Protein AF-A0A392VSK2-F1 (afdb_monomer_lite)

InterPro domains:
  IPR010547 Plant specific mitochondrial import receptor subunit TOM20 [PTHR32409] (5-64)
  IPR011990 Tetratricopeptide-like helical domain superfamily [G3DSA:1.25.40.10] (2-64)
  IPR011990 Tetratricopeptide-like helical domain superfamily [SSF48452] (6-62)

Sequence (64 aa):
SLETLFSDAISKLEEALTVNPNKHDALWCLGNALTSQAFLNPDPDEAKVYFDKAAVYFQQAVDE

Secondary structure (DSSP, 8-state):
-HHHHHHHHHHHHHHHHHH-TT-HHHHHHHHHHHHHHHHH-S-HHHHHHHHHHHHHHHHHHH--

pLDDT: mean 94.28, std 5.3, range [61.88, 98.25]

Organism: NCBI:txid97028

Foldseek 3Di:
DLVVVLVVLLVVLVVVCVVPVQPLVSLQSQLVSLQVVLVVDPDVVVSVVSNVSSVVSNVSSVVD

Structure (mmCIF, N/CA/C/O backbone):
data_AF-A0A392VSK2-F1
#
_entry.id   AF-A0A392VSK2-F1
#
loop_
_atom_site.group_PDB
_atom_site.id
_atom_site.type_symbol
_atom_site.label_atom_id
_atom_site.label_alt_id
_atom_site.label_comp_id
_atom_site.label_asym_id
_atom_site.label_entity_id
_atom_site.label_seq_id
_atom_site.pdbx_PDB_ins_code
_atom_site.Cartn_x
_atom_site.Cartn_y
_atom_site.Cartn_z
_atom_site.occupancy
_atom_site.B_iso_or_equiv
_atom_site.auth_seq_id
_atom_site.auth_comp_id
_atom_site.auth_asym_id
_atom_site.auth_atom_id
_atom_site.pdbx_PDB_model_num
ATOM 1 N N . SER A 1 1 ? 17.618 3.989 -0.394 1.00 83.44 1 SER A N 1
ATOM 2 C CA . SER A 1 1 ? 17.147 4.004 -1.798 1.00 83.44 1 SER A CA 1
ATOM 3 C C . SER A 1 1 ? 15.679 4.418 -1.811 1.00 83.44 1 SER A C 1
ATOM 5 O O . SER A 1 1 ? 15.125 4.628 -0.735 1.00 83.44 1 SER A O 1
ATOM 7 N N . LEU A 1 2 ? 15.042 4.567 -2.981 1.00 82.81 2 LEU A N 1
ATOM 8 C CA . LEU A 1 2 ? 13.584 4.764 -3.048 1.00 82.81 2 LEU A CA 1
ATOM 9 C C . LEU A 1 2 ? 12.837 3.605 -2.367 1.00 82.81 2 LEU A C 1
ATOM 11 O O . LEU A 1 2 ? 11.883 3.841 -1.641 1.00 82.81 2 LEU A O 1
ATOM 15 N N . GLU A 1 3 ? 13.348 2.381 -2.492 1.00 82.31 3 GLU A N 1
ATOM 16 C CA . GLU A 1 3 ? 12.817 1.198 -1.800 1.00 82.31 3 GLU A CA 1
ATOM 17 C C . GLU A 1 3 ? 12.800 1.369 -0.276 1.00 82.31 3 GLU A C 1
ATOM 19 O O . GLU A 1 3 ? 11.783 1.104 0.356 1.00 82.31 3 GLU A O 1
ATOM 24 N N . THR A 1 4 ? 13.892 1.868 0.322 1.00 87.94 4 THR A N 1
ATOM 25 C CA . THR A 1 4 ? 13.952 2.133 1.771 1.00 87.94 4 THR A CA 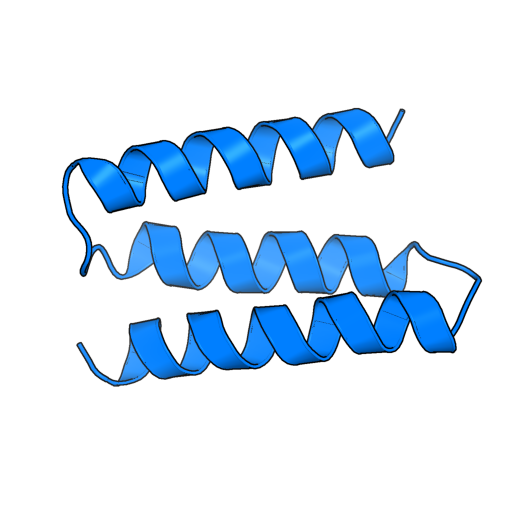1
ATOM 26 C C . THR A 1 4 ? 12.915 3.172 2.192 1.00 87.94 4 THR A C 1
ATOM 28 O O . THR A 1 4 ? 12.262 3.004 3.213 1.00 87.94 4 THR A O 1
ATOM 31 N N . LEU A 1 5 ? 12.723 4.224 1.388 1.00 91.12 5 LEU A N 1
ATOM 32 C CA . LEU A 1 5 ? 11.746 5.273 1.684 1.00 91.12 5 LEU A CA 1
ATOM 33 C C . LEU A 1 5 ? 10.313 4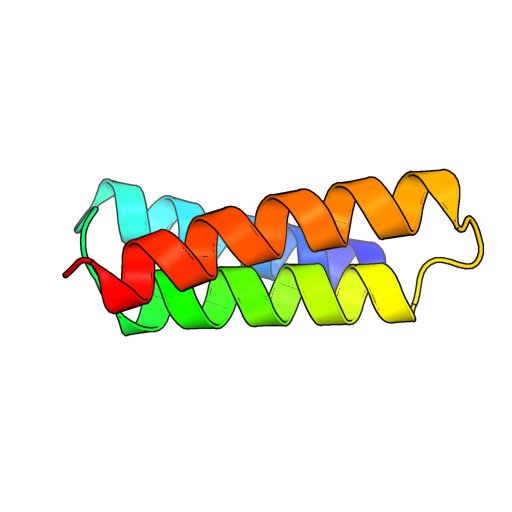.722 1.704 1.00 91.12 5 LEU A C 1
ATOM 35 O O . LEU A 1 5 ? 9.563 5.027 2.629 1.00 91.12 5 LEU A O 1
ATOM 39 N N . PHE A 1 6 ? 9.937 3.913 0.707 1.00 90.69 6 PHE A N 1
ATOM 40 C CA . PHE A 1 6 ? 8.604 3.307 0.666 1.00 90.69 6 PHE A CA 1
ATOM 41 C C . PHE A 1 6 ? 8.418 2.268 1.767 1.00 90.69 6 PHE A C 1
ATOM 43 O O . PHE A 1 6 ? 7.386 2.287 2.429 1.00 90.69 6 PHE A O 1
ATOM 50 N N . SER A 1 7 ? 9.424 1.429 2.026 1.00 91.38 7 SER A N 1
ATOM 51 C CA . SER A 1 7 ? 9.380 0.452 3.118 1.00 91.38 7 SER A CA 1
ATOM 52 C C . SER A 1 7 ? 9.177 1.126 4.478 1.00 91.38 7 SER A C 1
ATOM 54 O O . SER A 1 7 ? 8.319 0.701 5.249 1.00 91.38 7 SER A O 1
ATOM 56 N N . ASP A 1 8 ? 9.912 2.204 4.764 1.00 94.81 8 ASP A N 1
ATOM 57 C CA . ASP A 1 8 ? 9.787 2.947 6.022 1.00 94.81 8 ASP A CA 1
ATOM 58 C C . ASP A 1 8 ? 8.423 3.642 6.144 1.00 94.81 8 ASP A C 1
ATOM 60 O O . ASP A 1 8 ? 7.839 3.694 7.229 1.00 94.81 8 ASP A O 1
ATOM 64 N N . ALA A 1 9 ? 7.912 4.200 5.039 1.00 94.50 9 ALA A N 1
ATOM 65 C CA . ALA A 1 9 ? 6.600 4.838 5.005 1.00 94.50 9 ALA A CA 1
ATOM 66 C C . ALA A 1 9 ? 5.476 3.821 5.248 1.00 94.50 9 ALA A C 1
ATOM 68 O O . ALA A 1 9 ? 4.614 4.066 6.089 1.00 94.50 9 ALA A O 1
ATOM 69 N N . ILE A 1 10 ? 5.519 2.675 4.562 1.00 94.88 10 ILE A N 1
ATOM 70 C CA . ILE A 1 10 ? 4.558 1.578 4.728 1.00 94.88 10 ILE A CA 1
ATOM 71 C C . ILE A 1 10 ? 4.584 1.081 6.176 1.00 94.88 10 ILE A C 1
ATOM 73 O O . ILE A 1 10 ? 3.539 1.081 6.818 1.00 94.88 10 ILE A O 1
ATOM 77 N N . SER A 1 11 ? 5.767 0.791 6.734 1.00 96.25 11 SER A N 1
ATOM 78 C CA . SER A 1 11 ? 5.909 0.312 8.119 1.00 96.25 11 SER A CA 1
ATOM 79 C C . SER A 1 11 ? 5.276 1.268 9.136 1.00 96.25 11 SER A C 1
ATOM 81 O O . SER A 1 11 ? 4.524 0.845 10.010 1.00 96.25 11 SER A O 1
ATOM 83 N N . LYS A 1 12 ? 5.526 2.579 9.020 1.00 96.19 12 LYS A N 1
ATOM 84 C CA . LYS A 1 12 ? 4.958 3.578 9.945 1.00 96.19 12 LYS A CA 1
ATOM 85 C C . LYS A 1 12 ? 3.445 3.727 9.811 1.00 96.19 12 LYS A C 1
ATOM 87 O O . LYS A 1 12 ? 2.765 4.037 10.789 1.00 96.19 12 LYS A O 1
ATOM 92 N N . LEU A 1 13 ? 2.910 3.557 8.605 1.00 96.62 13 LEU A N 1
ATOM 93 C CA . LEU A 1 13 ? 1.470 3.606 8.379 1.00 96.62 13 LEU A CA 1
ATOM 94 C C . LEU A 1 13 ? 0.785 2.337 8.900 1.00 96.62 13 LEU A C 1
ATOM 96 O O . LEU A 1 13 ? -0.267 2.441 9.523 1.00 96.62 13 LEU A O 1
ATOM 100 N N . GLU A 1 14 ? 1.401 1.166 8.733 1.00 95.31 14 GLU A N 1
ATOM 101 C CA . GLU A 1 14 ? 0.939 -0.086 9.344 1.00 95.31 14 GLU A CA 1
ATOM 102 C C . GLU A 1 14 ? 0.947 0.004 10.879 1.00 95.31 14 GLU A C 1
ATOM 104 O O . GLU A 1 14 ? -0.032 -0.369 11.524 1.00 95.31 14 GLU A O 1
ATOM 109 N N . GLU A 1 15 ? 1.986 0.597 11.477 1.00 96.31 15 GLU A N 1
ATOM 110 C CA . GLU A 1 15 ? 2.007 0.913 12.912 1.00 96.31 15 GLU A CA 1
ATOM 111 C C . GLU A 1 15 ? 0.840 1.830 13.310 1.00 96.31 15 GLU A C 1
ATOM 113 O O . GLU A 1 15 ? 0.182 1.590 14.324 1.00 96.31 15 GLU A O 1
ATOM 118 N N . ALA A 1 16 ? 0.513 2.846 12.506 1.00 95.69 16 ALA A N 1
ATOM 119 C CA . ALA A 1 16 ? -0.634 3.712 12.782 1.00 95.69 16 ALA A CA 1
ATOM 120 C C . ALA A 1 16 ? -1.967 2.939 12.771 1.00 95.69 16 ALA A C 1
ATOM 122 O O . ALA A 1 16 ? -2.834 3.219 13.606 1.00 95.69 16 ALA A O 1
ATOM 123 N N . LEU A 1 17 ? -2.111 1.943 11.891 1.00 94.69 17 LEU A N 1
ATOM 124 C CA . LEU A 1 17 ? -3.276 1.054 11.867 1.00 94.69 17 LEU A CA 1
ATOM 125 C C . LEU A 1 17 ? -3.327 0.108 13.070 1.00 94.69 17 LEU A C 1
ATOM 127 O O . LEU A 1 17 ? -4.410 -0.258 13.510 1.00 94.69 17 LEU A O 1
ATOM 131 N N . THR A 1 18 ? -2.191 -0.251 13.674 1.00 95.94 18 THR A N 1
ATOM 132 C CA . THR A 1 18 ? -2.216 -1.039 14.923 1.00 95.94 18 THR A CA 1
ATOM 133 C C . THR A 1 18 ? -2.837 -0.258 16.089 1.00 95.94 18 THR A C 1
ATOM 135 O O . THR A 1 18 ? -3.411 -0.859 16.995 1.00 95.94 18 THR A O 1
ATOM 138 N N . VAL A 1 19 ? -2.758 1.080 16.054 1.00 96.44 19 VAL A N 1
ATOM 139 C CA . VAL A 1 19 ? -3.350 1.978 17.060 1.00 96.44 19 VAL A CA 1
ATOM 140 C C . VAL A 1 19 ? -4.810 2.300 16.735 1.00 96.44 19 VAL A C 1
ATOM 142 O O . VAL A 1 19 ? -5.656 2.266 17.626 1.00 96.44 19 VAL A O 1
ATOM 145 N N . ASN A 1 20 ? -5.113 2.620 15.474 1.00 93.31 20 ASN A N 1
ATOM 146 C CA . ASN A 1 20 ? -6.480 2.792 14.985 1.00 93.31 20 ASN A CA 1
ATOM 147 C C . ASN A 1 20 ? -6.639 2.056 13.643 1.00 93.31 20 ASN A C 1
ATOM 149 O O . ASN A 1 20 ? -6.293 2.636 12.609 1.00 93.31 20 ASN A O 1
ATOM 153 N N . PRO A 1 21 ? -7.197 0.829 13.652 1.00 92.38 21 PRO A N 1
ATOM 154 C CA . PRO A 1 21 ? -7.315 -0.018 12.461 1.00 92.38 21 PRO A CA 1
ATOM 155 C C . PRO A 1 21 ? -8.107 0.606 11.326 1.00 92.38 21 PRO A C 1
ATOM 157 O O . PRO A 1 21 ? -7.894 0.260 10.169 1.00 92.38 21 PRO A O 1
ATOM 160 N N . ASN A 1 22 ? -9.006 1.520 11.667 1.00 91.25 22 ASN A N 1
ATOM 161 C CA . ASN A 1 22 ? -9.918 2.082 10.703 1.00 91.25 22 ASN A CA 1
ATOM 162 C C . ASN A 1 22 ? -9.391 3.396 10.127 1.00 91.25 22 ASN A C 1
ATOM 164 O O . ASN A 1 22 ? -9.810 3.746 9.047 1.00 91.25 22 ASN A O 1
ATOM 168 N N . LYS A 1 23 ? -8.394 4.062 10.736 1.00 94.19 23 LYS A N 1
ATOM 169 C CA . LYS A 1 2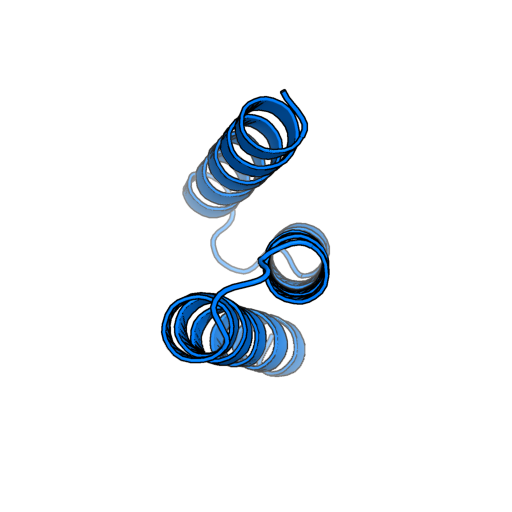3 ? -7.935 5.412 10.354 1.00 94.19 23 LYS A CA 1
ATOM 170 C C . LYS A 1 23 ? -7.850 5.633 8.830 1.00 94.19 23 LYS A C 1
ATOM 172 O O . LYS A 1 23 ? -6.807 5.341 8.234 1.00 94.19 23 LYS A O 1
ATOM 177 N N . HIS A 1 24 ? -8.882 6.264 8.258 1.00 93.56 24 HIS A N 1
ATOM 178 C CA . HIS A 1 24 ? -9.002 6.562 6.828 1.00 93.56 24 HIS A CA 1
ATOM 179 C C . HIS A 1 24 ? -7.701 7.063 6.194 1.00 93.56 24 HIS A C 1
ATOM 181 O O . HIS A 1 24 ? -7.205 6.499 5.221 1.00 93.56 24 HIS A O 1
ATOM 187 N N . ASP A 1 25 ? -7.100 8.099 6.789 1.00 94.75 25 ASP A N 1
ATOM 188 C CA . ASP A 1 25 ? -5.889 8.729 6.260 1.00 94.75 25 ASP A CA 1
ATOM 189 C C . ASP A 1 25 ? -4.718 7.746 6.152 1.00 94.75 25 ASP A C 1
ATOM 191 O O . ASP A 1 25 ? -3.930 7.825 5.210 1.00 94.75 25 ASP A O 1
ATOM 195 N N . ALA A 1 26 ? -4.583 6.818 7.107 1.00 96.44 26 ALA A N 1
ATOM 196 C CA . ALA A 1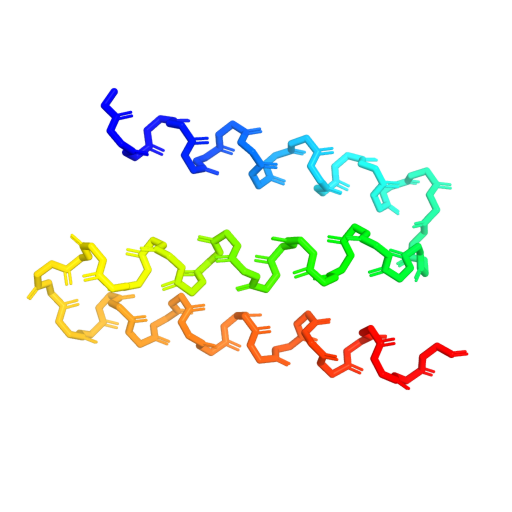 26 ? -3.502 5.838 7.096 1.00 96.44 26 ALA A CA 1
ATOM 197 C C . ALA A 1 26 ? -3.726 4.780 6.008 1.00 96.44 26 ALA A C 1
ATOM 199 O O . ALA A 1 26 ? -2.791 4.472 5.268 1.00 96.44 26 ALA A O 1
ATOM 200 N N . LEU A 1 27 ? -4.965 4.298 5.858 1.00 97.25 27 LEU A N 1
ATOM 201 C CA . LEU A 1 27 ? -5.361 3.373 4.792 1.00 97.25 27 LEU A CA 1
ATOM 202 C C . LEU A 1 27 ? -5.149 4.002 3.404 1.00 97.25 27 LEU A C 1
ATOM 204 O O . LEU A 1 27 ? -4.500 3.412 2.538 1.00 97.25 27 LEU A O 1
ATOM 208 N N . TRP A 1 28 ? -5.595 5.247 3.212 1.00 96.75 28 TRP A N 1
ATOM 209 C CA . TRP A 1 28 ? -5.398 5.985 1.962 1.00 96.75 28 TRP A CA 1
ATOM 210 C C . TRP A 1 28 ? -3.912 6.214 1.648 1.00 96.75 28 TRP A C 1
ATOM 212 O O . TRP A 1 28 ? -3.462 6.016 0.516 1.00 96.75 28 TRP A O 1
ATOM 222 N N . CYS A 1 29 ? -3.114 6.596 2.651 1.00 97.06 29 CYS A N 1
ATOM 223 C CA . CYS A 1 29 ? -1.671 6.769 2.480 1.00 97.06 29 CYS A CA 1
ATOM 224 C C . CYS A 1 29 ? -0.959 5.456 2.122 1.00 97.06 29 CYS A C 1
ATOM 226 O O . CYS A 1 29 ? -0.050 5.485 1.292 1.00 97.06 29 CYS A O 1
ATOM 228 N N . LEU A 1 30 ? -1.373 4.317 2.690 1.00 97.44 30 LEU A N 1
ATOM 229 C CA . LEU A 1 30 ? -0.816 3.001 2.353 1.00 97.44 30 LEU A CA 1
ATOM 230 C C . LEU A 1 30 ? -1.065 2.641 0.893 1.00 97.44 30 LEU A C 1
ATOM 232 O O . LEU A 1 30 ? -0.126 2.268 0.186 1.00 97.44 30 LEU A O 1
ATOM 236 N N . GLY A 1 31 ? -2.299 2.826 0.417 1.00 97.38 31 GLY A N 1
ATOM 237 C CA . GLY A 1 31 ? -2.635 2.615 -0.989 1.00 97.38 31 GLY A CA 1
ATOM 238 C C . GLY A 1 31 ? -1.767 3.463 -1.926 1.00 97.38 31 GLY A C 1
ATOM 239 O O . GLY A 1 31 ? -1.219 2.955 -2.909 1.00 97.38 31 GLY A O 1
ATOM 240 N N . ASN A 1 32 ? -1.549 4.737 -1.589 1.00 97.19 32 ASN A N 1
ATOM 241 C CA . ASN A 1 32 ? -0.707 5.635 -2.385 1.00 97.19 32 ASN A CA 1
ATOM 242 C C . ASN A 1 32 ? 0.782 5.268 -2.349 1.00 97.19 32 ASN A C 1
ATOM 244 O O . ASN A 1 32 ? 1.454 5.338 -3.383 1.00 97.19 32 ASN A O 1
ATOM 248 N N . ALA A 1 33 ? 1.309 4.873 -1.187 1.00 96.56 33 ALA A N 1
ATOM 249 C CA . ALA A 1 33 ? 2.701 4.449 -1.049 1.00 96.56 33 ALA A CA 1
ATOM 250 C C . ALA A 1 33 ? 2.982 3.200 -1.899 1.00 96.56 33 ALA A C 1
ATOM 252 O O . ALA A 1 33 ? 3.935 3.187 -2.678 1.00 96.56 33 ALA A O 1
ATOM 253 N N . LEU A 1 34 ? 2.100 2.198 -1.825 1.00 97.44 34 LEU A N 1
ATOM 254 C CA . LEU A 1 34 ? 2.186 0.971 -2.619 1.00 97.44 34 LEU A CA 1
ATOM 255 C C . LEU A 1 34 ? 2.033 1.242 -4.119 1.00 97.44 34 LEU A C 1
ATOM 257 O O . LEU A 1 34 ? 2.812 0.730 -4.915 1.00 97.44 34 LEU A O 1
ATOM 261 N N . THR A 1 35 ? 1.091 2.103 -4.509 1.00 96.94 35 THR A N 1
ATOM 262 C CA . THR A 1 35 ? 0.912 2.535 -5.906 1.00 96.94 35 THR A CA 1
ATOM 263 C C . THR A 1 35 ? 2.172 3.214 -6.448 1.00 96.94 35 THR A C 1
ATOM 265 O O . THR A 1 35 ? 2.610 2.935 -7.562 1.00 96.94 35 THR A O 1
ATOM 268 N N . SER A 1 36 ? 2.797 4.080 -5.648 1.00 95.56 36 SER A N 1
ATOM 269 C CA . SER A 1 36 ? 4.035 4.767 -6.029 1.00 95.56 36 SER A CA 1
ATOM 270 C C . SER A 1 36 ? 5.202 3.789 -6.172 1.00 95.56 36 SER A C 1
ATOM 272 O O . SER A 1 36 ? 5.973 3.892 -7.124 1.00 95.56 36 SER A O 1
ATOM 274 N N . GLN A 1 37 ? 5.306 2.810 -5.268 1.00 94.69 37 GLN A N 1
ATOM 275 C CA . GLN A 1 37 ? 6.295 1.737 -5.357 1.00 94.69 37 GLN A CA 1
ATOM 276 C C . GLN A 1 37 ? 6.075 0.862 -6.599 1.00 94.69 37 GLN A C 1
ATOM 278 O O . GLN A 1 37 ? 7.043 0.527 -7.277 1.00 94.69 37 GLN A O 1
ATOM 283 N N . ALA A 1 38 ? 4.820 0.560 -6.943 1.00 95.50 38 ALA A N 1
ATOM 284 C CA . ALA A 1 38 ? 4.464 -0.186 -8.147 1.00 95.50 38 ALA A CA 1
ATOM 285 C C . ALA A 1 38 ? 4.921 0.533 -9.425 1.00 95.50 38 ALA A C 1
ATOM 287 O O . ALA A 1 3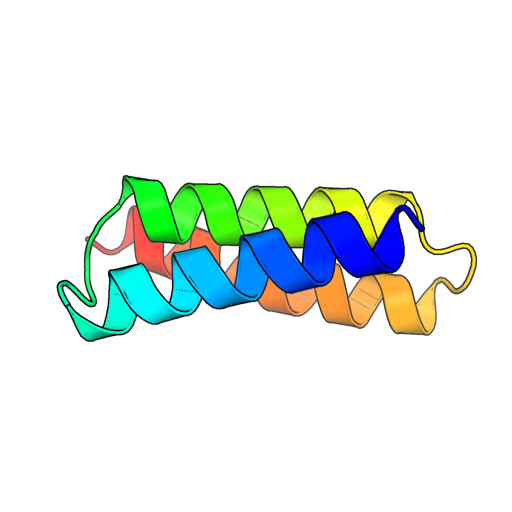8 ? 5.557 -0.075 -10.279 1.00 95.50 38 ALA A O 1
ATOM 288 N N . PHE A 1 39 ? 4.659 1.841 -9.538 1.00 95.12 39 PHE A N 1
ATOM 289 C CA . PHE A 1 39 ? 5.068 2.638 -10.703 1.00 95.12 39 PHE A CA 1
ATOM 290 C C . PHE A 1 39 ? 6.584 2.746 -10.888 1.00 95.12 39 PHE A C 1
ATOM 292 O O . PHE A 1 39 ? 7.048 3.019 -11.994 1.00 95.12 39 PHE A O 1
ATOM 299 N N . LEU A 1 40 ? 7.349 2.574 -9.812 1.00 93.12 40 LEU A N 1
ATOM 300 C CA . LEU A 1 40 ? 8.807 2.655 -9.830 1.00 93.12 40 LEU A CA 1
ATOM 301 C C . LEU A 1 40 ? 9.475 1.285 -9.993 1.00 93.12 40 LEU A C 1
ATOM 303 O O . LEU A 1 40 ? 10.693 1.241 -10.171 1.00 93.12 40 LEU A O 1
ATOM 307 N N . ASN A 1 41 ? 8.710 0.191 -9.943 1.00 92.81 41 ASN A N 1
ATOM 308 C CA . ASN A 1 41 ? 9.239 -1.149 -10.149 1.00 92.81 41 ASN A CA 1
ATOM 309 C C . ASN A 1 41 ? 9.259 -1.485 -11.656 1.00 92.81 41 ASN A C 1
ATOM 311 O O . ASN A 1 41 ? 8.206 -1.462 -12.296 1.00 92.81 41 ASN A O 1
ATOM 315 N N . PRO A 1 42 ? 10.435 -1.774 -12.251 1.00 94.94 42 PRO A N 1
ATOM 316 C CA . PRO A 1 42 ? 10.527 -2.156 -13.659 1.00 94.94 42 PRO A CA 1
ATOM 317 C C . PRO A 1 42 ? 9.965 -3.556 -13.948 1.00 94.94 42 PRO A C 1
ATOM 319 O O . PRO A 1 42 ? 9.693 -3.854 -15.112 1.00 94.94 42 PRO A O 1
ATOM 322 N N . ASP A 1 43 ? 9.818 -4.409 -12.931 1.00 97.06 43 ASP A N 1
ATOM 323 C CA . ASP A 1 43 ? 9.220 -5.732 -13.067 1.00 97.06 43 ASP A CA 1
ATOM 324 C C . ASP A 1 43 ? 7.684 -5.628 -12.970 1.00 97.06 43 ASP A C 1
ATOM 326 O O . ASP A 1 43 ? 7.150 -5.250 -11.921 1.00 97.06 43 ASP A O 1
ATOM 330 N N . PRO A 1 44 ? 6.943 -5.946 -14.048 1.00 95.00 44 PRO A N 1
ATOM 331 C CA . PRO A 1 44 ? 5.490 -5.831 -14.064 1.00 95.00 44 PRO A CA 1
ATOM 332 C C . PRO A 1 44 ? 4.787 -6.843 -13.149 1.00 95.00 44 PRO A C 1
ATOM 334 O O . PRO A 1 44 ? 3.706 -6.535 -12.638 1.00 95.00 44 PRO A O 1
ATOM 337 N N . ASP A 1 45 ? 5.370 -8.022 -12.924 1.00 97.19 45 ASP A N 1
ATOM 338 C CA . ASP A 1 45 ? 4.789 -9.040 -12.049 1.00 97.19 45 ASP A CA 1
ATOM 339 C C . ASP A 1 45 ? 4.916 -8.601 -10.586 1.00 97.19 45 ASP A C 1
ATOM 341 O O . ASP A 1 45 ? 3.947 -8.681 -9.825 1.00 97.19 45 ASP A O 1
ATOM 345 N N . GLU A 1 46 ? 6.064 -8.037 -10.202 1.00 95.00 46 GLU A N 1
ATOM 346 C CA . GLU A 1 46 ? 6.234 -7.437 -8.875 1.00 95.00 46 GLU A CA 1
ATOM 347 C C . GLU A 1 46 ? 5.386 -6.167 -8.699 1.00 95.00 46 GLU A C 1
ATOM 349 O O . GLU A 1 46 ? 4.738 -5.991 -7.663 1.00 95.00 46 GLU A O 1
ATOM 354 N N . ALA A 1 47 ? 5.324 -5.296 -9.714 1.00 95.81 47 ALA A N 1
ATOM 355 C CA . ALA A 1 47 ? 4.487 -4.095 -9.694 1.00 95.81 47 ALA A CA 1
ATOM 356 C C . ALA A 1 47 ? 3.010 -4.439 -9.456 1.00 95.81 47 ALA A C 1
ATOM 358 O O . ALA A 1 47 ? 2.335 -3.793 -8.649 1.00 95.81 47 ALA A O 1
ATOM 359 N N . LYS A 1 48 ? 2.511 -5.499 -10.104 1.00 97.81 48 LYS A N 1
ATOM 360 C CA . LYS A 1 48 ? 1.138 -5.978 -9.923 1.00 97.81 48 LYS A CA 1
ATOM 361 C C . LYS A 1 48 ? 0.843 -6.360 -8.472 1.00 97.81 48 LYS A C 1
ATOM 363 O O . LYS A 1 48 ? -0.227 -6.021 -7.974 1.00 97.81 48 LYS A O 1
ATOM 368 N N . VAL A 1 49 ? 1.782 -6.997 -7.768 1.00 97.06 49 VAL A N 1
ATOM 369 C CA . VAL A 1 49 ? 1.605 -7.343 -6.344 1.00 97.06 49 VAL A CA 1
ATOM 370 C C . VAL A 1 49 ? 1.384 -6.090 -5.492 1.00 97.06 49 VAL A C 1
ATOM 372 O O . VAL A 1 49 ? 0.544 -6.095 -4.589 1.00 97.06 49 VAL A O 1
ATOM 375 N N . TYR A 1 50 ? 2.102 -5.002 -5.776 1.00 96.88 50 TYR A N 1
ATOM 376 C CA . TYR A 1 50 ? 1.916 -3.736 -5.067 1.00 96.88 50 TYR A CA 1
ATOM 377 C C . TYR A 1 50 ? 0.576 -3.071 -5.401 1.00 96.88 50 TYR A C 1
ATOM 379 O O . TYR A 1 50 ? -0.096 -2.593 -4.487 1.00 96.88 50 TYR A O 1
ATOM 387 N N . PHE A 1 51 ? 0.143 -3.097 -6.666 1.00 98.12 51 PHE A N 1
ATOM 388 C CA . PHE A 1 51 ? -1.185 -2.606 -7.053 1.00 98.12 51 PHE A CA 1
ATOM 389 C C . PHE A 1 51 ? -2.319 -3.394 -6.389 1.00 98.12 51 PHE A C 1
ATOM 391 O O . PHE A 1 51 ? -3.250 -2.789 -5.858 1.00 98.12 51 PHE A O 1
ATOM 398 N N . ASP A 1 52 ? -2.222 -4.726 -6.362 1.00 98.25 52 ASP A N 1
ATOM 399 C CA . ASP A 1 52 ? -3.230 -5.592 -5.744 1.00 98.25 52 ASP A CA 1
ATOM 400 C C . ASP A 1 52 ? -3.361 -5.280 -4.239 1.00 98.25 52 ASP A C 1
ATOM 402 O O . ASP A 1 52 ? -4.471 -5.162 -3.718 1.00 98.25 52 ASP A O 1
ATOM 406 N N . LYS A 1 53 ? -2.241 -5.051 -3.537 1.00 97.00 53 LYS A N 1
ATOM 407 C CA . LYS A 1 53 ? -2.259 -4.611 -2.130 1.00 97.00 53 LYS A CA 1
ATOM 408 C C . LYS A 1 53 ? -2.827 -3.201 -1.958 1.00 97.00 53 LYS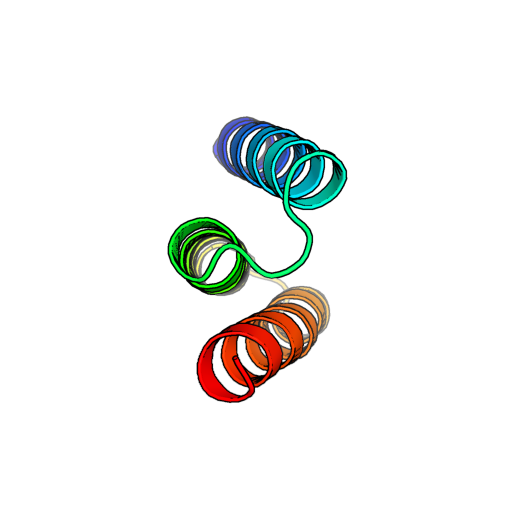 A C 1
ATOM 410 O O . LYS A 1 53 ? -3.589 -2.969 -1.023 1.00 97.00 53 LYS A O 1
ATOM 415 N N . ALA A 1 54 ? -2.472 -2.264 -2.838 1.00 98.06 54 ALA A N 1
ATOM 416 C CA . ALA A 1 54 ? -2.983 -0.897 -2.777 1.00 98.06 54 ALA A CA 1
ATOM 417 C C . ALA A 1 54 ? -4.513 -0.863 -2.884 1.00 98.06 54 ALA A C 1
ATOM 419 O O . ALA A 1 54 ? -5.168 -0.165 -2.112 1.00 98.06 54 ALA A O 1
ATOM 420 N N . ALA A 1 55 ? -5.081 -1.666 -3.789 1.00 98.00 55 ALA A N 1
ATOM 421 C CA . ALA A 1 55 ? -6.525 -1.784 -3.966 1.00 98.00 55 ALA A CA 1
ATOM 422 C C . ALA A 1 55 ? -7.239 -2.249 -2.686 1.00 98.00 55 ALA A C 1
ATOM 424 O O . ALA A 1 55 ? -8.295 -1.714 -2.356 1.00 98.00 55 ALA A O 1
ATOM 425 N N . VAL A 1 56 ? -6.646 -3.184 -1.932 1.00 97.25 56 VAL A N 1
ATOM 426 C CA . VAL A 1 56 ? -7.198 -3.638 -0.644 1.00 97.25 56 VAL A CA 1
ATOM 427 C C . VAL A 1 56 ? -7.271 -2.489 0.362 1.00 97.25 56 VAL A C 1
ATOM 429 O O . VAL A 1 56 ? -8.322 -2.285 0.964 1.00 97.25 56 VAL A O 1
ATOM 432 N N . TYR A 1 57 ? -6.200 -1.705 0.516 1.00 97.06 57 TYR A N 1
ATOM 433 C CA . TYR A 1 57 ? -6.201 -0.576 1.452 1.00 97.06 57 TYR A CA 1
ATOM 434 C C . TYR A 1 57 ? -7.150 0.548 1.031 1.00 97.06 57 TYR A C 1
ATOM 436 O O . TYR A 1 57 ? -7.809 1.136 1.883 1.00 97.06 57 TYR A O 1
ATOM 444 N N . PHE A 1 58 ? -7.275 0.829 -0.269 1.00 97.25 58 PHE A N 1
ATOM 445 C CA . PHE A 1 58 ? -8.266 1.794 -0.747 1.00 97.25 58 PHE A CA 1
ATOM 446 C C . PHE A 1 58 ? -9.694 1.328 -0.484 1.00 97.25 58 PHE A C 1
ATOM 448 O O . PHE A 1 58 ? -10.519 2.133 -0.064 1.00 97.25 58 PHE A O 1
ATOM 455 N N . GLN A 1 59 ? -9.979 0.040 -0.686 1.00 96.50 59 GLN A N 1
ATOM 456 C CA . GLN A 1 59 ? -11.294 -0.509 -0.375 1.00 96.50 59 GLN A CA 1
ATOM 457 C C . GLN A 1 59 ? -11.594 -0.383 1.121 1.00 96.50 59 GLN A C 1
ATOM 459 O O . GLN A 1 59 ? -12.642 0.134 1.485 1.00 96.50 59 GLN A O 1
ATOM 464 N N . GLN A 1 60 ? -10.636 -0.738 1.982 1.00 94.56 60 GLN A N 1
ATOM 465 C CA . GLN A 1 60 ? -10.767 -0.554 3.430 1.00 94.56 60 GLN A CA 1
ATOM 466 C C . GLN A 1 60 ? -10.995 0.911 3.821 1.00 94.56 60 GLN A C 1
ATOM 468 O O . GLN A 1 60 ? -11.791 1.172 4.711 1.00 94.56 60 GLN A O 1
ATOM 473 N N . ALA A 1 61 ? -10.325 1.862 3.159 1.00 94.50 61 ALA A N 1
ATOM 474 C CA . ALA A 1 61 ? -10.520 3.287 3.421 1.00 94.50 61 ALA A CA 1
ATOM 475 C C . ALA A 1 61 ? -11.940 3.755 3.056 1.00 94.50 61 ALA A C 1
ATOM 477 O O . ALA A 1 61 ? -12.484 4.632 3.717 1.00 94.50 61 ALA A O 1
ATOM 478 N N . VAL A 1 62 ? -12.529 3.204 1.991 1.00 93.38 62 VAL A N 1
ATOM 479 C CA . VAL A 1 62 ? -13.885 3.553 1.532 1.00 93.38 62 VAL A CA 1
ATOM 480 C C . VAL A 1 62 ? -14.975 2.856 2.350 1.00 93.38 62 VAL A C 1
ATOM 482 O O . VAL A 1 62 ? -16.073 3.393 2.462 1.00 93.38 62 VAL A O 1
ATOM 485 N N . ASP A 1 63 ? -14.680 1.679 2.903 1.00 91.06 63 ASP A N 1
ATOM 486 C CA . ASP A 1 63 ? -15.618 0.880 3.700 1.00 91.06 63 ASP A CA 1
ATOM 487 C C . ASP A 1 63 ? -15.772 1.373 5.158 1.00 91.06 63 ASP A C 1
ATOM 489 O O . ASP A 1 63 ? -16.590 0.817 5.897 1.00 91.06 63 ASP A O 1
ATOM 493 N N . GLU A 1 64 ? -14.996 2.383 5.576 1.00 61.88 64 GLU A N 1
ATOM 494 C CA . GLU A 1 64 ? -15.086 3.052 6.890 1.00 61.88 64 GLU A CA 1
ATOM 495 C C . GLU A 1 64 ? -16.298 3.996 7.003 1.00 61.88 64 GLU A C 1
ATOM 497 O O . GLU A 1 64 ? -16.975 3.956 8.060 1.00 61.88 64 GLU A O 1
#

Radius of gyration: 11.55 Å; chains: 1; bounding box: 33×18×31 Å